Protein AF-A0A7M3X6R2-F1 (afdb_monomer_lite)

Secondary structure (DSSP, 8-state):
----EEEHHHH-HHHHHHHHHTT--EEE---TT-HHHHHTT--S--S--HHHHHHHHHHTT---EEE-TTS--EEE-----PPPP-PPPP---

Structure (mmCIF, N/CA/C/O backbone):
data_AF-A0A7M3X6R2-F1
#
_entry.id   AF-A0A7M3X6R2-F1
#
loop_
_atom_site.group_PDB
_atom_site.id
_atom_site.type_symbol
_atom_site.label_atom_id
_atom_site.label_alt_id
_atom_site.label_comp_id
_atom_site.label_asym_id
_atom_site.label_entity_id
_atom_site.label_seq_id
_atom_site.pdbx_PDB_ins_code
_atom_site.Cartn_x
_atom_site.Cartn_y
_atom_site.Cartn_z
_atom_site.occupancy
_atom_site.B_iso_or_equiv
_atom_site.auth_seq_id
_atom_site.auth_comp_id
_atom_site.auth_asym_id
_atom_site.auth_atom_id
_atom_site.pdbx_PDB_model_num
ATOM 1 N N . ILE A 1 1 ? -5.068 3.354 17.425 1.00 67.25 1 ILE A N 1
ATOM 2 C CA . ILE A 1 1 ? -5.829 2.287 16.728 1.00 67.25 1 ILE A CA 1
ATOM 3 C C . ILE A 1 1 ? -4.819 1.214 16.340 1.00 67.25 1 ILE A C 1
ATOM 5 O O . ILE A 1 1 ? -3.660 1.560 16.147 1.00 67.25 1 ILE A O 1
ATOM 9 N N . HIS A 1 2 ? -5.201 -0.061 16.336 1.00 85.12 2 HIS A N 1
ATOM 10 C CA . HIS A 1 2 ? -4.310 -1.139 15.900 1.00 85.12 2 HIS A CA 1
ATOM 11 C C . HIS A 1 2 ? -4.385 -1.277 14.376 1.00 85.12 2 HIS A C 1
ATOM 13 O O . HIS A 1 2 ? -5.487 -1.320 13.841 1.00 85.12 2 HIS A O 1
ATOM 19 N N . HIS A 1 3 ? -3.229 -1.337 13.715 1.00 92.75 3 HIS A N 1
ATOM 20 C CA . HIS A 1 3 ? -3.101 -1.452 12.260 1.00 92.75 3 HIS A CA 1
ATOM 21 C C . HIS A 1 3 ? -2.813 -2.896 11.855 1.00 92.75 3 HIS A C 1
ATOM 23 O O . HIS A 1 3 ? -2.079 -3.603 12.557 1.00 92.75 3 HIS A O 1
ATOM 29 N N . ILE A 1 4 ? -3.364 -3.326 10.722 1.00 95.00 4 ILE A N 1
ATOM 30 C CA . ILE A 1 4 ? -3.143 -4.665 10.167 1.00 95.00 4 ILE A CA 1
ATOM 31 C C . ILE A 1 4 ? -2.282 -4.512 8.916 1.00 95.00 4 ILE A C 1
ATOM 33 O O . ILE A 1 4 ? -2.705 -3.931 7.918 1.00 95.00 4 ILE A O 1
ATOM 37 N N . LYS A 1 5 ? -1.063 -5.057 8.982 1.00 94.44 5 LYS A N 1
ATOM 38 C CA . LYS A 1 5 ? -0.066 -4.965 7.913 1.00 94.44 5 LYS A CA 1
ATOM 39 C C . LYS A 1 5 ? -0.185 -6.133 6.932 1.00 94.44 5 LYS A C 1
ATOM 41 O O . LYS A 1 5 ? 0.015 -7.287 7.311 1.00 94.44 5 LYS A O 1
ATOM 46 N N . ALA A 1 6 ? -0.383 -5.821 5.656 1.00 94.88 6 ALA A N 1
ATOM 47 C CA . ALA A 1 6 ? -0.203 -6.724 4.527 1.00 94.88 6 ALA A CA 1
ATOM 48 C C . ALA A 1 6 ? 1.250 -6.647 4.027 1.00 94.88 6 ALA A C 1
ATOM 50 O O . ALA A 1 6 ? 1.630 -5.756 3.268 1.00 94.88 6 ALA A O 1
ATOM 51 N N . TYR A 1 7 ? 2.101 -7.574 4.474 1.00 92.31 7 TYR A N 1
ATOM 52 C CA . TYR A 1 7 ? 3.508 -7.588 4.068 1.00 92.31 7 TYR A CA 1
ATOM 53 C C . TYR A 1 7 ? 3.702 -8.330 2.742 1.00 92.31 7 TYR A C 1
ATOM 55 O O . TYR A 1 7 ? 3.821 -9.560 2.714 1.00 92.31 7 TYR A O 1
ATOM 63 N N . ARG A 1 8 ? 3.745 -7.582 1.632 1.00 89.75 8 ARG A N 1
ATOM 64 C CA . ARG A 1 8 ? 3.712 -8.145 0.269 1.00 89.75 8 ARG A CA 1
ATOM 65 C C . ARG A 1 8 ? 4.882 -9.072 -0.044 1.00 89.75 8 ARG A C 1
ATOM 67 O O . ARG A 1 8 ? 4.730 -9.961 -0.870 1.00 89.75 8 ARG A O 1
ATOM 74 N N . MET A 1 9 ? 6.040 -8.907 0.602 1.00 85.44 9 MET A N 1
ATOM 75 C CA . MET A 1 9 ? 7.178 -9.788 0.328 1.00 85.44 9 MET A CA 1
ATOM 76 C C . MET A 1 9 ? 6.920 -11.222 0.817 1.00 85.44 9 MET A C 1
ATOM 78 O O . MET A 1 9 ? 7.449 -12.168 0.237 1.00 85.44 9 MET A O 1
ATOM 82 N N . ASN A 1 10 ? 6.064 -11.396 1.831 1.00 88.38 10 ASN A N 1
ATOM 83 C CA . ASN A 1 10 ? 5.686 -12.712 2.347 1.00 88.38 10 ASN A CA 1
ATOM 84 C C . ASN A 1 10 ? 4.513 -13.320 1.580 1.00 88.38 10 ASN A C 1
ATOM 86 O O . ASN A 1 10 ? 4.522 -14.515 1.307 1.00 88.38 10 ASN A O 1
ATOM 90 N N . ILE A 1 11 ? 3.495 -12.513 1.270 1.00 90.12 11 ILE A N 1
ATOM 91 C CA . ILE A 1 11 ? 2.217 -13.015 0.736 1.00 90.12 11 ILE A CA 1
ATOM 92 C C . ILE A 1 11 ? 2.054 -12.788 -0.776 1.00 90.12 11 ILE A C 1
ATOM 94 O O . ILE A 1 11 ? 1.183 -13.383 -1.403 1.00 90.12 11 ILE A O 1
ATOM 98 N N . GLY A 1 12 ? 2.906 -11.972 -1.391 1.00 89.44 12 GLY A N 1
ATOM 99 C CA . GLY A 1 12 ? 2.804 -11.562 -2.790 1.00 89.44 12 GLY A CA 1
ATOM 100 C C . GLY A 1 12 ? 1.821 -10.410 -3.024 1.00 89.44 12 GLY A C 1
ATOM 101 O O . GLY A 1 12 ? 0.988 -10.085 -2.178 1.00 89.44 12 GLY A O 1
ATOM 102 N N . ASP A 1 13 ? 1.923 -9.799 -4.208 1.00 91.00 13 ASP A N 1
ATOM 103 C CA . ASP A 1 13 ? 1.163 -8.602 -4.595 1.00 91.00 13 ASP A CA 1
ATOM 104 C C . ASP A 1 13 ? -0.367 -8.863 -4.575 1.00 91.00 13 ASP A C 1
ATOM 106 O O . ASP A 1 13 ? -1.108 -8.127 -3.930 1.00 91.00 13 ASP A O 1
ATOM 110 N N . HIS A 1 14 ? -0.841 -9.973 -5.158 1.00 92.00 14 HIS A N 1
ATOM 111 C CA . HIS A 1 14 ? -2.277 -10.304 -5.219 1.00 92.00 14 HIS A CA 1
ATOM 112 C C . HIS A 1 14 ? -2.926 -10.550 -3.850 1.00 92.00 14 HIS A C 1
ATOM 114 O O . HIS A 1 14 ? -4.047 -10.111 -3.598 1.00 92.00 14 HIS A O 1
ATOM 120 N N . HIS A 1 15 ? -2.239 -11.255 -2.945 1.00 94.12 15 HIS A N 1
ATOM 121 C CA . HIS A 1 15 ? -2.770 -11.466 -1.597 1.00 94.12 15 HIS A CA 1
ATOM 122 C C . HIS A 1 15 ? -2.732 -10.178 -0.778 1.00 94.12 15 HIS A C 1
ATOM 124 O O . HIS A 1 15 ? -3.585 -9.999 0.085 1.00 94.12 15 HIS A O 1
ATOM 130 N N . ALA A 1 16 ? -1.777 -9.280 -1.038 1.00 94.06 16 ALA A N 1
ATOM 131 C CA . ALA A 1 16 ? -1.754 -7.973 -0.399 1.00 94.06 16 ALA A CA 1
ATOM 132 C C . ALA A 1 16 ? -2.950 -7.108 -0.837 1.00 94.06 16 ALA A C 1
ATOM 134 O O . ALA A 1 16 ? -3.606 -6.532 0.024 1.00 94.06 16 ALA A O 1
ATOM 135 N N . GLU A 1 17 ? -3.297 -7.088 -2.130 1.00 94.62 17 GLU A N 1
ATOM 136 C CA . GLU A 1 17 ? -4.522 -6.431 -2.631 1.00 94.62 17 GLU A CA 1
ATOM 137 C C . GLU A 1 17 ? -5.781 -6.991 -1.965 1.00 94.62 17 GLU A C 1
ATOM 139 O O . GLU A 1 17 ? -6.631 -6.239 -1.489 1.00 94.62 17 GLU A O 1
ATOM 144 N N . LEU A 1 18 ? -5.877 -8.322 -1.875 1.00 95.12 18 LEU A N 1
ATOM 145 C CA . LEU A 1 18 ? -6.988 -8.971 -1.190 1.00 95.12 18 LEU A CA 1
ATOM 146 C C . LEU A 1 18 ? -7.013 -8.596 0.296 1.00 95.12 18 LEU A C 1
ATOM 148 O O . LEU A 1 18 ? -8.060 -8.253 0.825 1.00 95.12 18 LEU A O 1
ATOM 152 N N . ALA A 1 19 ? -5.876 -8.603 0.986 1.00 96.44 19 ALA A N 1
ATOM 153 C CA . ALA A 1 19 ? -5.821 -8.240 2.398 1.00 96.44 19 ALA A CA 1
ATOM 154 C C . ALA A 1 19 ? -6.346 -6.814 2.650 1.00 96.44 19 ALA A C 1
ATOM 156 O O . ALA A 1 19 ? -7.084 -6.613 3.614 1.00 96.44 19 ALA A O 1
ATOM 157 N N . LEU A 1 20 ? -6.034 -5.854 1.767 1.00 95.88 20 LEU A N 1
ATOM 158 C CA . LEU A 1 20 ? -6.543 -4.477 1.851 1.00 95.88 20 LEU A CA 1
ATOM 159 C C . LEU A 1 20 ? -8.077 -4.414 1.755 1.00 95.88 20 LEU A C 1
ATOM 161 O O . LEU A 1 20 ? -8.717 -3.630 2.448 1.00 95.88 20 LEU A O 1
ATOM 165 N N . GLN A 1 21 ? -8.685 -5.296 0.963 1.00 95.62 21 GLN A N 1
ATOM 166 C CA . GLN A 1 21 ? -10.144 -5.413 0.839 1.00 95.62 21 GLN A CA 1
ATOM 167 C C . GLN A 1 21 ? -10.819 -6.078 2.051 1.00 95.62 21 GLN A C 1
ATOM 169 O O . GLN A 1 21 ? -12.019 -5.913 2.260 1.00 95.62 21 GLN A O 1
ATOM 174 N N . PHE A 1 22 ? -10.063 -6.823 2.862 1.00 95.38 22 PHE A N 1
ATOM 175 C CA . PHE A 1 22 ? -10.585 -7.632 3.971 1.00 95.38 22 PHE A CA 1
ATOM 176 C C . PHE A 1 22 ? -10.070 -7.189 5.355 1.00 95.38 22 PHE A C 1
ATOM 178 O O . PHE A 1 22 ? -10.132 -7.957 6.315 1.00 95.38 22 PHE A O 1
ATOM 185 N N . GLY A 1 23 ? -9.612 -5.937 5.481 1.00 93.12 23 GLY A N 1
ATOM 186 C CA . GLY A 1 23 ? -9.355 -5.284 6.772 1.00 93.12 23 GLY A CA 1
ATOM 187 C C . GLY A 1 23 ? -7.903 -4.896 7.056 1.00 93.12 23 GLY A C 1
ATOM 188 O O . GLY A 1 23 ? -7.648 -4.305 8.104 1.00 93.12 23 GLY A O 1
ATOM 189 N N . ALA A 1 24 ? -6.957 -5.192 6.159 1.00 96.25 24 ALA A N 1
ATOM 190 C CA . ALA A 1 24 ? -5.627 -4.591 6.235 1.00 96.25 24 ALA A CA 1
ATOM 191 C C . ALA A 1 24 ? -5.684 -3.107 5.845 1.00 96.25 24 ALA A C 1
ATOM 193 O O . ALA A 1 24 ? -6.369 -2.741 4.895 1.00 96.25 24 ALA A O 1
ATOM 194 N N . ASP A 1 25 ? -4.945 -2.264 6.562 1.00 94.69 25 ASP A N 1
ATOM 195 C CA . ASP A 1 25 ? -4.886 -0.814 6.323 1.00 94.69 25 ASP A CA 1
ATOM 196 C C . ASP A 1 25 ? -3.466 -0.303 6.030 1.00 94.69 25 ASP A C 1
ATOM 198 O O . ASP A 1 25 ? -3.288 0.844 5.621 1.00 94.69 25 ASP A O 1
ATOM 202 N N . ASP A 1 26 ? -2.452 -1.156 6.193 1.00 94.75 26 ASP A N 1
ATOM 203 C CA . ASP A 1 26 ? -1.053 -0.849 5.914 1.00 94.75 26 ASP A CA 1
ATOM 204 C C . ASP A 1 26 ? -0.478 -1.890 4.956 1.00 94.75 26 ASP A C 1
ATOM 206 O O . ASP A 1 26 ? -0.613 -3.097 5.159 1.00 94.75 26 ASP A O 1
ATOM 210 N N . ILE A 1 27 ? 0.214 -1.418 3.924 1.00 93.31 27 ILE A N 1
ATOM 211 C CA . ILE A 1 27 ? 0.989 -2.262 3.022 1.00 93.31 27 ILE A CA 1
ATOM 212 C C . ILE A 1 27 ? 2.464 -1.894 3.112 1.00 93.31 27 ILE A C 1
ATOM 214 O O . ILE A 1 27 ? 2.837 -0.724 3.170 1.00 93.31 27 ILE A O 1
ATOM 218 N N . ASP A 1 28 ? 3.318 -2.910 3.127 1.00 89.81 28 ASP A N 1
ATOM 219 C CA . ASP A 1 28 ? 4.760 -2.738 3.285 1.00 89.81 28 ASP A CA 1
ATOM 220 C C . ASP A 1 28 ? 5.516 -3.823 2.503 1.00 89.81 28 ASP A C 1
ATOM 222 O O . ASP A 1 28 ? 4.907 -4.774 2.011 1.00 89.81 28 ASP A O 1
ATOM 226 N N . GLY A 1 29 ? 6.836 -3.681 2.388 1.00 81.56 29 GLY A N 1
ATOM 227 C CA . GLY A 1 29 ? 7.708 -4.566 1.611 1.00 81.56 29 GLY A CA 1
ATOM 228 C C . GLY A 1 29 ? 8.372 -3.852 0.435 1.00 81.56 29 GLY A C 1
ATOM 229 O O . GLY A 1 29 ? 8.282 -4.307 -0.707 1.00 81.56 29 GLY A O 1
ATOM 230 N N . THR A 1 30 ? 9.005 -2.702 0.701 1.00 73.00 30 THR A N 1
ATOM 231 C CA . THR A 1 30 ? 9.879 -2.016 -0.266 1.00 73.00 30 THR A CA 1
ATOM 232 C C . THR A 1 30 ? 11.347 -2.424 -0.135 1.00 73.00 30 THR A C 1
ATOM 234 O O . THR A 1 30 ? 12.203 -1.751 -0.684 1.00 73.00 30 THR A O 1
ATOM 237 N N . VAL A 1 31 ? 11.714 -3.456 0.624 1.00 64.19 31 VAL A N 1
ATOM 238 C CA . VAL A 1 31 ? 13.110 -3.619 1.051 1.00 64.19 31 VAL A CA 1
ATOM 239 C C . VAL A 1 31 ? 14.007 -4.095 -0.105 1.00 64.19 31 VAL A C 1
ATOM 241 O O . VAL A 1 31 ? 13.865 -5.180 -0.655 1.00 64.19 31 VAL A O 1
ATOM 244 N N . GLN A 1 32 ? 15.028 -3.290 -0.416 1.00 56.81 32 GLN A N 1
ATOM 245 C CA . GLN A 1 32 ? 15.959 -3.457 -1.548 1.00 56.81 32 GLN A CA 1
ATOM 246 C C . GLN A 1 32 ? 16.819 -4.739 -1.501 1.00 56.81 32 GLN A C 1
ATOM 248 O O . GLN A 1 32 ? 17.539 -5.048 -2.447 1.00 56.81 32 GLN A O 1
ATOM 253 N N . LYS A 1 33 ? 16.824 -5.448 -0.369 1.00 56.88 33 LYS A N 1
ATOM 254 C CA . LYS A 1 33 ? 17.745 -6.555 -0.078 1.00 56.88 33 LYS A CA 1
ATOM 255 C C . LYS A 1 33 ? 17.033 -7.759 0.5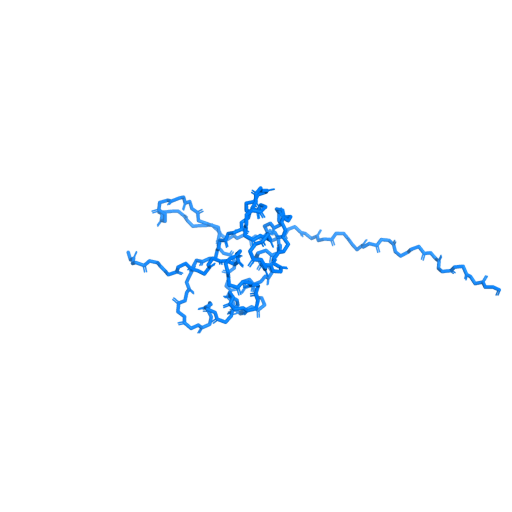41 1.00 56.88 33 LYS A C 1
ATOM 257 O O . LYS A 1 33 ? 17.609 -8.469 1.356 1.00 56.88 33 LYS A O 1
ATOM 262 N N . GLU A 1 34 ? 15.789 -8.010 0.148 1.00 61.62 34 GLU A N 1
ATOM 263 C CA . GLU A 1 34 ? 15.029 -9.198 0.568 1.00 61.62 34 GLU A CA 1
ATOM 264 C C . GLU A 1 34 ? 15.368 -10.443 -0.255 1.00 61.62 34 GLU A C 1
ATOM 266 O O . GLU A 1 34 ? 14.496 -11.185 -0.709 1.00 61.62 34 GLU A O 1
ATOM 271 N N . SER A 1 35 ? 16.663 -10.716 -0.422 1.00 63.38 35 SER A N 1
ATOM 272 C CA . SER A 1 35 ? 17.111 -11.946 -1.076 1.00 63.38 35 SER A CA 1
ATOM 273 C C . SER A 1 35 ? 16.580 -13.188 -0.358 1.00 63.38 35 SER A C 1
ATOM 275 O O . SER A 1 35 ? 16.241 -14.160 -1.017 1.00 63.38 35 SER A O 1
ATOM 277 N N . ILE A 1 36 ? 16.427 -13.142 0.971 1.00 69.81 36 ILE A N 1
ATOM 278 C CA . ILE A 1 36 ? 15.928 -14.270 1.772 1.00 69.81 36 ILE A CA 1
ATOM 279 C C . ILE A 1 36 ? 14.499 -14.663 1.370 1.00 69.81 36 ILE A C 1
ATOM 281 O O . ILE A 1 36 ? 14.238 -15.840 1.143 1.00 69.81 36 ILE A O 1
ATOM 285 N N . MET A 1 37 ? 13.580 -13.702 1.237 1.00 66.12 37 MET A N 1
ATOM 286 C CA . MET A 1 37 ? 12.180 -14.008 0.910 1.00 66.12 37 MET A CA 1
ATOM 287 C C . MET A 1 37 ? 12.016 -14.471 -0.537 1.00 66.12 37 MET A C 1
ATOM 289 O O . MET A 1 37 ? 11.205 -15.352 -0.817 1.00 66.12 37 MET A O 1
ATOM 293 N N . HIS A 1 38 ? 12.817 -13.932 -1.456 1.00 70.62 38 HIS A N 1
ATOM 294 C CA . HIS A 1 38 ? 12.839 -14.413 -2.834 1.00 70.62 38 HIS A CA 1
ATOM 295 C C . HIS A 1 38 ? 13.409 -15.839 -2.929 1.00 70.62 38 HIS A C 1
ATOM 297 O O . HIS A 1 38 ? 12.830 -16.691 -3.599 1.00 70.62 38 HIS A O 1
ATOM 303 N N . LEU A 1 39 ? 14.479 -16.138 -2.179 1.00 72.56 39 LEU A N 1
ATOM 304 C CA . LEU A 1 39 ? 15.019 -17.498 -2.037 1.00 72.56 39 LEU A CA 1
ATOM 305 C C . LEU A 1 39 ? 14.001 -18.468 -1.417 1.00 72.56 39 LEU A C 1
ATOM 307 O O . LEU A 1 39 ? 14.015 -19.651 -1.741 1.00 72.56 39 LEU A O 1
ATOM 311 N N . ALA A 1 40 ? 13.098 -17.971 -0.569 1.00 73.56 40 ALA A N 1
ATOM 312 C CA . ALA A 1 40 ? 11.987 -18.731 0.004 1.00 73.56 40 ALA A CA 1
ATOM 313 C C . ALA A 1 40 ? 10.769 -18.873 -0.938 1.00 73.56 40 ALA A C 1
ATOM 315 O O . ALA A 1 40 ? 9.742 -19.406 -0.525 1.00 73.56 40 ALA A O 1
ATOM 316 N N . GLY A 1 41 ? 10.870 -18.420 -2.194 1.00 71.19 41 GLY A N 1
ATOM 317 C CA . GLY A 1 41 ? 9.841 -18.606 -3.223 1.00 71.19 41 GLY A CA 1
ATOM 318 C C . GLY A 1 41 ? 8.896 -17.421 -3.433 1.00 71.19 41 GLY A C 1
ATOM 319 O O . GLY A 1 41 ? 7.927 -17.552 -4.179 1.00 71.19 41 GLY A O 1
ATOM 320 N N . SER A 1 42 ? 9.151 -16.262 -2.819 1.00 75.94 42 SER A N 1
ATOM 321 C CA . SER A 1 42 ? 8.353 -15.058 -3.081 1.00 75.94 42 SER A CA 1
ATOM 322 C C . SER A 1 42 ? 8.511 -14.590 -4.528 1.00 75.94 42 SER A C 1
ATOM 324 O O . SER A 1 42 ? 9.629 -14.427 -5.010 1.00 75.94 42 SER A O 1
ATOM 326 N N . SER A 1 43 ? 7.404 -14.317 -5.220 1.00 71.88 43 SER A N 1
ATOM 327 C CA . SER A 1 43 ? 7.403 -13.763 -6.583 1.00 71.88 43 SER A CA 1
ATOM 328 C C . SER A 1 43 ? 7.386 -12.231 -6.618 1.00 71.88 43 SER A C 1
ATOM 330 O O . SER A 1 43 ? 7.304 -11.638 -7.696 1.00 71.88 43 SER A O 1
ATOM 332 N N . ALA A 1 44 ? 7.414 -11.576 -5.454 1.00 66.25 44 ALA A N 1
ATOM 333 C CA . ALA A 1 44 ? 7.352 -10.126 -5.356 1.00 66.25 44 ALA A CA 1
ATOM 334 C C . ALA A 1 44 ? 8.644 -9.486 -5.911 1.00 66.25 44 ALA A C 1
ATOM 336 O O . ALA A 1 44 ? 9.743 -9.868 -5.501 1.00 66.25 44 ALA A O 1
ATOM 337 N N . PRO A 1 45 ? 8.546 -8.490 -6.817 1.00 64.88 45 PRO A N 1
ATOM 338 C CA . PRO A 1 45 ? 9.723 -7.764 -7.288 1.00 64.88 45 PRO A CA 1
ATOM 339 C C . PRO A 1 45 ? 10.459 -7.051 -6.149 1.00 64.88 45 PRO A C 1
ATOM 341 O O . PRO A 1 45 ? 9.810 -6.427 -5.303 1.00 64.88 45 PRO A O 1
ATOM 344 N N . LEU A 1 46 ? 11.796 -7.122 -6.187 1.00 63.78 46 LEU A N 1
ATOM 345 C CA . LEU A 1 46 ? 12.736 -6.515 -5.226 1.00 63.78 46 LEU A CA 1
ATOM 346 C C . LEU A 1 46 ? 12.931 -5.003 -5.431 1.00 63.78 46 LEU A C 1
ATOM 348 O O . LEU A 1 46 ? 13.578 -4.332 -4.624 1.00 63.78 46 LEU A O 1
ATOM 352 N N . ASP A 1 47 ? 12.405 -4.470 -6.532 1.00 61.81 47 ASP A N 1
ATOM 353 C CA . ASP A 1 47 ? 12.606 -3.083 -6.918 1.00 61.81 47 ASP A CA 1
ATOM 354 C C . ASP A 1 47 ? 11.798 -2.143 -6.013 1.00 61.81 47 ASP A C 1
ATOM 356 O O . ASP A 1 47 ? 10.614 -2.347 -5.734 1.00 61.81 47 ASP A O 1
ATOM 360 N N . HIS A 1 48 ? 12.466 -1.081 -5.565 1.00 59.44 48 HIS A N 1
ATOM 361 C CA . HIS A 1 48 ? 11.933 -0.049 -4.678 1.00 59.44 48 HIS A CA 1
ATOM 362 C C . HIS A 1 48 ? 10.963 0.868 -5.439 1.00 59.44 48 HIS A C 1
ATOM 364 O O . HIS A 1 48 ? 11.294 2.012 -5.748 1.00 59.44 48 HIS A O 1
ATOM 370 N N . ASP A 1 49 ? 9.762 0.393 -5.763 1.00 76.00 49 ASP A N 1
ATOM 371 C CA . ASP A 1 49 ? 8.787 1.227 -6.461 1.00 76.00 49 ASP A CA 1
ATOM 372 C C . ASP A 1 49 ? 7.610 1.608 -5.558 1.00 76.00 49 ASP A C 1
ATOM 374 O O . ASP A 1 49 ? 6.581 0.935 -5.485 1.00 76.00 49 ASP A O 1
ATOM 378 N N . ARG A 1 50 ? 7.766 2.745 -4.864 1.00 85.69 50 ARG A N 1
ATOM 379 C CA . ARG A 1 50 ? 6.668 3.389 -4.124 1.00 85.69 50 ARG A CA 1
ATOM 380 C C . ARG A 1 50 ? 5.483 3.700 -5.041 1.00 85.69 50 ARG A C 1
ATOM 382 O O . ARG A 1 50 ? 4.347 3.644 -4.583 1.00 85.69 50 ARG A O 1
ATOM 389 N N . ALA A 1 51 ? 5.726 3.980 -6.325 1.00 87.56 51 ALA A N 1
ATOM 390 C CA . ALA A 1 51 ? 4.655 4.188 -7.289 1.00 87.56 51 ALA A CA 1
ATOM 391 C C . ALA A 1 51 ? 3.915 2.879 -7.580 1.00 87.56 51 ALA A C 1
ATOM 393 O O . ALA A 1 51 ? 2.694 2.902 -7.704 1.00 87.56 51 ALA A O 1
ATOM 394 N N . LYS A 1 52 ? 4.616 1.739 -7.607 1.00 86.06 52 LYS A N 1
ATOM 395 C CA . LYS A 1 52 ? 3.984 0.419 -7.718 1.00 86.06 52 LYS A CA 1
ATOM 396 C C . LYS A 1 52 ? 3.154 0.072 -6.483 1.00 86.06 52 LYS A C 1
ATOM 398 O O . LYS A 1 52 ? 2.037 -0.402 -6.642 1.00 86.06 52 LYS A O 1
ATOM 403 N N . LEU A 1 53 ? 3.647 0.343 -5.273 1.00 89.94 53 LEU A N 1
ATOM 404 C CA . LEU A 1 53 ? 2.839 0.172 -4.057 1.00 89.94 53 LEU A CA 1
ATOM 405 C C . LEU A 1 53 ? 1.589 1.049 -4.080 1.00 89.94 53 LEU A C 1
ATOM 407 O O . LEU A 1 53 ? 0.492 0.562 -3.837 1.00 89.94 53 LEU A O 1
ATOM 411 N N . ALA A 1 54 ? 1.743 2.327 -4.421 1.00 92.31 54 ALA A N 1
ATOM 412 C CA . ALA A 1 54 ? 0.612 3.234 -4.553 1.00 92.31 54 ALA A CA 1
ATOM 413 C C . ALA A 1 54 ? -0.388 2.746 -5.601 1.00 92.31 54 ALA A C 1
ATOM 415 O O . ALA A 1 54 ? -1.593 2.821 -5.385 1.00 92.31 54 ALA A O 1
ATOM 416 N N . ARG A 1 55 ? 0.114 2.210 -6.717 1.00 90.38 55 ARG A N 1
ATOM 417 C CA . ARG A 1 55 ? -0.715 1.618 -7.759 1.00 90.38 55 ARG A CA 1
ATOM 418 C C . ARG A 1 55 ? -1.489 0.410 -7.242 1.00 90.38 55 ARG A C 1
ATOM 420 O O . ARG A 1 55 ? -2.680 0.336 -7.487 1.00 90.38 55 ARG A O 1
ATOM 427 N N . LEU A 1 56 ? -0.840 -0.463 -6.480 1.00 91.38 56 LEU A N 1
ATOM 428 C CA . LEU A 1 56 ? -1.457 -1.644 -5.887 1.00 91.38 56 LEU A CA 1
ATOM 429 C C . LEU A 1 56 ? -2.567 -1.281 -4.883 1.00 91.38 56 LEU A C 1
ATOM 431 O O . LEU A 1 56 ? -3.647 -1.859 -4.919 1.00 91.38 56 LEU A O 1
ATOM 435 N N . ILE A 1 57 ? -2.342 -0.262 -4.046 1.00 94.50 57 ILE A N 1
ATOM 436 C CA . ILE A 1 57 ? -3.373 0.286 -3.147 1.00 94.50 57 ILE A CA 1
ATOM 437 C C . ILE A 1 57 ? -4.566 0.830 -3.954 1.00 94.50 57 ILE A C 1
ATOM 439 O O . ILE A 1 57 ? -5.717 0.561 -3.617 1.00 94.50 57 ILE A O 1
ATOM 443 N N . GLN A 1 58 ? -4.298 1.573 -5.033 1.00 93.69 58 GLN A N 1
ATOM 444 C CA . GLN A 1 58 ? -5.333 2.155 -5.897 1.00 93.69 58 GLN A CA 1
ATOM 445 C C . GLN A 1 58 ? -6.110 1.102 -6.693 1.00 93.69 58 GLN A C 1
ATOM 447 O O . GLN A 1 58 ? -7.323 1.224 -6.841 1.00 93.69 58 GLN A O 1
ATOM 452 N N . ASP A 1 59 ? -5.431 0.076 -7.206 1.00 92.44 59 ASP A N 1
ATOM 453 C CA . ASP A 1 59 ? -6.054 -1.033 -7.933 1.00 92.44 59 ASP A CA 1
ATOM 454 C C . ASP A 1 59 ? -6.933 -1.871 -6.981 1.00 92.44 59 ASP A C 1
ATOM 456 O O . ASP A 1 59 ? -8.008 -2.324 -7.372 1.00 92.44 59 ASP A O 1
ATOM 460 N N . ALA A 1 60 ? -6.561 -1.953 -5.697 1.00 93.25 60 ALA A N 1
ATOM 461 C CA . ALA A 1 60 ? -7.415 -2.442 -4.618 1.00 93.25 60 ALA A CA 1
ATOM 462 C C . ALA A 1 60 ? -8.493 -1.428 -4.175 1.00 93.25 60 ALA A C 1
ATOM 464 O O . ALA A 1 60 ? -9.091 -1.614 -3.126 1.00 93.25 60 ALA A O 1
ATOM 465 N N . GLY A 1 61 ? -8.767 -0.352 -4.916 1.00 94.25 61 GLY A N 1
ATOM 466 C CA . GLY A 1 61 ? -9.855 0.591 -4.622 1.00 94.25 61 GLY A CA 1
ATOM 467 C C . GLY A 1 61 ? -9.653 1.478 -3.386 1.00 94.25 61 GLY A C 1
ATOM 468 O O . GLY A 1 61 ? -10.598 2.140 -2.958 1.00 94.25 61 GLY A O 1
ATOM 469 N N . CYS A 1 62 ? -8.449 1.508 -2.815 1.00 94.25 62 CYS A N 1
ATOM 470 C CA . CYS A 1 62 ? -8.103 2.317 -1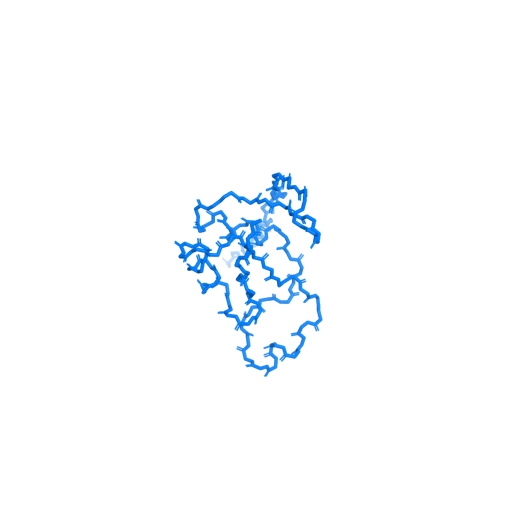.649 1.00 94.25 62 CYS A CA 1
ATOM 471 C C . CYS A 1 62 ? -7.350 3.601 -2.049 1.00 94.25 62 CYS A C 1
ATOM 473 O O . CYS A 1 62 ? -6.827 3.734 -3.158 1.00 94.25 62 CYS A O 1
ATOM 475 N N . GLU A 1 63 ? -7.249 4.558 -1.123 1.00 95.06 63 GLU A N 1
ATOM 476 C CA . GLU A 1 63 ? -6.421 5.754 -1.308 1.00 95.06 63 GLU A CA 1
ATOM 477 C C . GLU A 1 63 ? -4.978 5.489 -0.854 1.00 95.06 63 GLU A C 1
ATOM 479 O O . GLU A 1 63 ? -4.734 4.965 0.233 1.00 95.06 63 GLU A O 1
ATOM 484 N N . ALA A 1 64 ? -4.001 5.861 -1.683 1.00 95.06 64 ALA A N 1
ATOM 485 C CA . ALA A 1 64 ? -2.590 5.699 -1.350 1.00 95.06 64 ALA A CA 1
ATOM 486 C C . ALA A 1 64 ? -2.145 6.773 -0.345 1.00 95.06 64 ALA A C 1
ATOM 488 O O . ALA A 1 64 ? -1.938 7.930 -0.712 1.00 95.06 64 ALA A O 1
ATOM 489 N N . ILE A 1 65 ? -1.951 6.372 0.912 1.00 95.56 65 ILE A N 1
ATOM 490 C CA . ILE A 1 65 ? -1.505 7.246 2.002 1.00 95.56 65 ILE A CA 1
ATOM 491 C C . ILE A 1 65 ? -0.104 6.835 2.465 1.00 95.56 65 ILE A C 1
ATOM 493 O O . ILE A 1 65 ? 0.146 5.683 2.813 1.00 95.56 65 ILE A O 1
ATOM 497 N N . GLN A 1 66 ? 0.824 7.790 2.499 1.00 94.50 66 GLN A N 1
ATOM 498 C CA . GLN A 1 66 ? 2.144 7.611 3.090 1.00 94.50 66 GLN A CA 1
ATOM 499 C C . GLN A 1 66 ? 2.077 7.879 4.595 1.00 94.50 66 GLN A C 1
ATOM 501 O O . GLN A 1 66 ? 1.619 8.937 5.022 1.00 94.50 66 GLN A O 1
ATOM 506 N N . ARG A 1 67 ? 2.593 6.946 5.400 1.00 94.44 67 ARG A N 1
ATOM 507 C CA . ARG A 1 67 ? 2.660 7.059 6.865 1.00 94.44 67 ARG A CA 1
ATOM 508 C C . ARG A 1 67 ? 4.090 7.125 7.386 1.00 94.44 67 ARG A C 1
ATOM 510 O O . ARG A 1 67 ? 5.013 6.586 6.771 1.00 94.44 67 ARG A O 1
ATOM 517 N N . ASN A 1 68 ? 4.281 7.751 8.546 1.00 93.12 68 ASN A N 1
ATOM 518 C CA . ASN A 1 68 ? 5.542 7.658 9.288 1.00 93.12 68 ASN A CA 1
ATOM 519 C C . ASN A 1 68 ? 5.642 6.334 10.078 1.00 93.12 68 ASN A C 1
ATOM 521 O O . ASN A 1 68 ? 4.696 5.554 10.147 1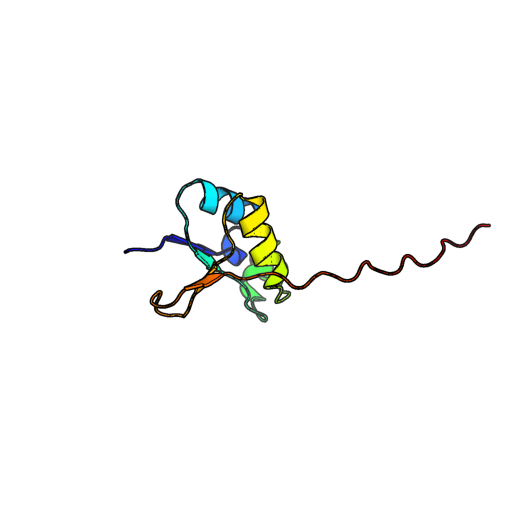.00 93.12 68 ASN A O 1
ATOM 525 N N . THR A 1 69 ? 6.797 6.042 10.679 1.00 90.00 69 THR A N 1
ATOM 526 C CA . THR A 1 69 ? 7.044 4.765 11.384 1.00 90.00 69 THR A CA 1
ATOM 527 C C . THR A 1 69 ? 6.153 4.539 12.607 1.00 90.00 69 THR A C 1
ATOM 529 O O . THR A 1 69 ? 5.938 3.393 12.993 1.00 90.00 69 THR A O 1
ATOM 532 N N . THR A 1 70 ? 5.636 5.610 13.213 1.00 93.31 70 THR A N 1
ATOM 533 C CA . THR A 1 70 ? 4.833 5.574 14.443 1.00 93.31 70 THR A CA 1
ATOM 534 C C . THR A 1 70 ? 3.328 5.696 14.205 1.00 93.31 70 THR A C 1
ATOM 536 O O . THR A 1 70 ? 2.590 5.799 15.180 1.00 93.31 70 THR A O 1
ATOM 539 N N . TYR A 1 71 ? 2.864 5.702 12.948 1.00 92.44 71 TYR A N 1
ATOM 540 C CA . TYR A 1 71 ? 1.445 5.871 12.591 1.00 92.44 71 TYR A CA 1
ATOM 541 C C . TYR A 1 71 ? 0.806 7.145 13.175 1.00 92.44 71 TYR A C 1
ATOM 543 O O . TYR A 1 71 ? -0.366 7.162 13.542 1.00 92.44 71 TYR A O 1
ATOM 551 N N . SER A 1 72 ? 1.586 8.222 13.294 1.00 93.69 72 SER A N 1
ATOM 552 C CA . SER A 1 72 ? 1.118 9.506 13.836 1.00 93.69 72 SER A CA 1
ATOM 553 C C . SER A 1 72 ? 0.955 10.591 12.773 1.00 93.69 72 SER A C 1
ATOM 555 O O . SER A 1 72 ? 0.295 11.594 13.029 1.00 93.69 72 SER A O 1
ATOM 557 N N . HIS A 1 73 ? 1.539 10.399 11.590 1.00 94.69 73 HIS A N 1
ATOM 558 C CA . HIS A 1 73 ? 1.441 11.327 10.466 1.00 94.69 73 HIS A CA 1
ATOM 559 C C . HIS A 1 73 ? 1.133 10.571 9.178 1.00 94.69 73 HIS A C 1
ATOM 561 O O . HIS A 1 73 ? 1.754 9.540 8.903 1.00 94.69 73 HIS A O 1
ATOM 567 N N . PHE A 1 74 ? 0.194 11.120 8.406 1.00 95.62 74 PHE A N 1
ATOM 568 C CA . PHE A 1 74 ? -0.355 10.548 7.183 1.00 95.62 74 PHE A CA 1
ATOM 569 C C . PHE A 1 74 ? -0.446 11.637 6.113 1.00 95.62 74 PHE A C 1
ATOM 571 O O . PHE A 1 74 ? -0.993 12.708 6.374 1.00 95.62 74 PHE A O 1
ATOM 578 N N . GLU A 1 75 ? 0.077 11.364 4.923 1.00 96.56 75 GLU A N 1
ATOM 579 C CA . GLU A 1 75 ? 0.066 12.290 3.789 1.00 96.56 75 GLU A CA 1
ATOM 580 C C . GLU A 1 75 ? -0.371 11.556 2.515 1.00 96.56 75 GLU A C 1
ATOM 582 O O . GLU A 1 75 ? 0.142 10.466 2.245 1.00 96.56 75 GLU A O 1
ATOM 587 N N . PRO A 1 76 ? -1.285 12.115 1.701 1.00 95.88 76 PRO A N 1
ATOM 588 C CA . PRO A 1 76 ? -1.638 11.523 0.417 1.00 95.88 76 PRO A CA 1
ATOM 589 C C . PRO A 1 76 ? -0.411 11.370 -0.483 1.00 95.88 76 PRO A C 1
ATOM 591 O O . PRO A 1 76 ? 0.354 12.316 -0.688 1.00 95.88 76 PRO A O 1
ATOM 594 N N . TYR A 1 77 ? -0.232 10.185 -1.060 1.00 93.50 77 TYR A N 1
ATOM 595 C CA . TYR A 1 77 ? 0.856 9.913 -1.987 1.00 93.50 77 TYR A CA 1
ATOM 596 C C . TYR A 1 77 ? 0.345 9.903 -3.427 1.00 93.50 77 TYR A C 1
ATOM 598 O O . TYR A 1 77 ? -0.415 9.029 -3.843 1.00 93.50 77 TYR A O 1
ATOM 606 N N . THR A 1 78 ? 0.818 10.864 -4.221 1.00 89.44 78 THR A N 1
ATOM 607 C CA . THR A 1 78 ? 0.570 10.886 -5.666 1.00 89.44 78 THR A CA 1
ATOM 608 C C . THR A 1 78 ? 1.760 10.260 -6.395 1.00 89.44 78 THR A C 1
ATOM 610 O O . THR A 1 78 ? 2.848 10.845 -6.377 1.00 89.44 78 THR A O 1
ATOM 613 N N . PRO A 1 79 ? 1.596 9.097 -7.054 1.00 85.25 79 PRO A N 1
ATOM 614 C CA . PRO A 1 79 ? 2.678 8.502 -7.823 1.00 85.25 79 PRO A CA 1
ATOM 615 C C . PRO A 1 79 ? 3.096 9.434 -8.975 1.00 85.25 79 PRO A C 1
ATOM 617 O O . PRO A 1 79 ? 2.239 10.048 -9.623 1.00 85.25 79 PRO A O 1
ATOM 620 N N . PRO A 1 80 ? 4.404 9.558 -9.266 1.00 83.00 80 PRO A N 1
ATOM 621 C CA . PRO A 1 80 ? 4.875 10.361 -10.385 1.00 83.00 80 PRO A CA 1
ATOM 622 C C . PRO A 1 80 ? 4.315 9.814 -11.703 1.00 83.00 80 PRO A C 1
ATOM 624 O O . PRO A 1 80 ? 4.238 8.603 -11.909 1.00 83.00 80 PRO A O 1
ATOM 627 N N . LYS A 1 81 ? 3.953 10.708 -12.633 1.00 76.56 81 LYS A N 1
ATOM 628 C CA . LYS A 1 81 ? 3.495 10.306 -13.970 1.00 76.56 81 LYS A CA 1
ATOM 629 C C . LYS A 1 81 ? 4.617 9.538 -14.674 1.00 76.56 81 LYS A C 1
ATOM 631 O O . LYS A 1 81 ? 5.643 10.124 -15.026 1.00 76.56 81 LYS A O 1
ATOM 636 N N . VAL A 1 82 ? 4.421 8.237 -14.888 1.00 69.75 82 VAL A N 1
ATOM 637 C CA . VAL A 1 82 ? 5.359 7.405 -15.648 1.00 69.75 82 VAL A CA 1
ATOM 638 C C . VAL A 1 82 ? 5.421 7.954 -17.073 1.00 69.75 82 VAL A C 1
ATOM 640 O O . VAL A 1 82 ? 4.402 8.038 -17.758 1.00 69.75 82 VAL A O 1
ATOM 643 N N . LYS A 1 83 ? 6.610 8.370 -17.527 1.00 69.69 83 LYS A N 1
ATOM 644 C CA . LYS A 1 83 ? 6.791 8.789 -18.923 1.00 69.69 83 LYS A CA 1
ATOM 645 C C . LYS A 1 83 ? 6.525 7.571 -19.814 1.00 69.69 83 LYS A C 1
ATOM 647 O O . LYS A 1 83 ? 7.130 6.526 -19.560 1.00 69.69 83 LYS A O 1
ATOM 652 N N . PRO A 1 84 ? 5.661 7.670 -20.840 1.00 65.69 84 PRO A N 1
ATOM 653 C CA . PRO A 1 84 ? 5.424 6.548 -21.735 1.00 65.69 84 PRO A CA 1
ATOM 654 C C . PRO A 1 84 ? 6.760 6.105 -22.334 1.00 65.69 84 PRO A C 1
ATOM 656 O O . PRO A 1 84 ? 7.544 6.933 -22.810 1.00 65.69 84 PRO A O 1
ATOM 659 N N . ARG A 1 85 ? 7.049 4.799 -22.267 1.00 70.25 85 ARG A N 1
ATOM 660 C CA . ARG A 1 85 ? 8.234 4.245 -22.924 1.00 70.25 85 ARG A CA 1
ATOM 661 C C . ARG A 1 85 ? 8.121 4.563 -24.408 1.00 70.25 85 ARG A C 1
ATOM 663 O O . ARG A 1 85 ? 7.136 4.209 -25.050 1.00 70.25 85 ARG A O 1
ATOM 670 N N . ARG A 1 86 ? 9.133 5.247 -24.937 1.00 73.25 86 ARG A N 1
ATOM 671 C CA . ARG A 1 86 ? 9.255 5.520 -26.366 1.00 73.25 86 ARG A CA 1
ATOM 672 C C . ARG A 1 86 ? 9.328 4.171 -27.079 1.00 73.25 86 ARG A C 1
ATOM 674 O O . ARG A 1 86 ? 10.335 3.476 -26.971 1.00 73.25 86 ARG A O 1
ATOM 681 N N . VAL A 1 87 ? 8.243 3.789 -27.745 1.0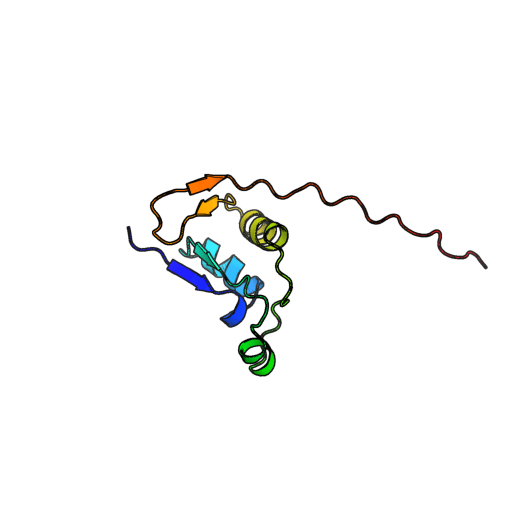0 73.12 87 VAL A N 1
ATOM 682 C CA . VAL A 1 87 ? 8.223 2.617 -28.621 1.00 73.12 87 VAL A CA 1
ATOM 683 C C . VAL A 1 87 ? 9.248 2.862 -29.719 1.00 73.12 87 VAL A C 1
ATOM 685 O O . VAL A 1 87 ? 9.175 3.860 -30.439 1.0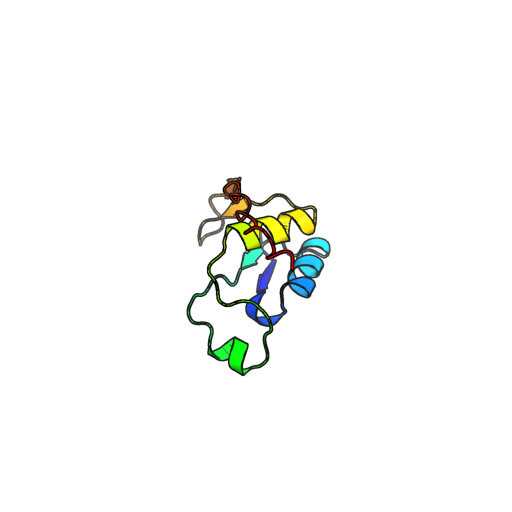0 73.12 87 VAL A O 1
ATOM 688 N N . LEU A 1 88 ? 10.258 1.998 -29.785 1.00 80.00 88 LEU A N 1
ATOM 689 C CA . LEU A 1 88 ? 11.178 1.989 -30.912 1.00 80.00 88 LEU A CA 1
ATOM 690 C C . LEU A 1 88 ? 10.395 1.478 -32.128 1.00 80.00 88 LEU A C 1
ATOM 692 O O . LEU A 1 88 ? 9.601 0.545 -31.969 1.00 80.00 88 LEU A O 1
ATOM 696 N N . PRO A 1 89 ? 10.562 2.085 -33.314 1.00 74.25 89 PRO A N 1
ATOM 697 C CA . PRO A 1 89 ? 9.909 1.587 -34.513 1.00 74.25 89 PRO A CA 1
ATOM 698 C C . PRO A 1 89 ? 10.317 0.127 -34.724 1.00 74.25 89 PRO A C 1
ATOM 700 O O . PRO A 1 89 ? 11.502 -0.206 -34.681 1.00 74.25 89 PRO A O 1
ATOM 703 N N . MET A 1 90 ? 9.327 -0.745 -34.908 1.00 75.62 90 MET A N 1
ATOM 704 C CA . MET A 1 90 ? 9.582 -2.128 -35.298 1.00 75.62 90 MET A CA 1
ATOM 705 C C . MET A 1 90 ? 10.180 -2.115 -36.702 1.00 75.62 90 MET A C 1
ATOM 707 O O . MET A 1 90 ? 9.619 -1.485 -37.601 1.00 75.62 90 MET A O 1
ATOM 711 N N . ALA A 1 91 ? 11.325 -2.777 -36.878 1.00 70.06 91 ALA A N 1
ATOM 712 C CA . ALA A 1 91 ? 11.937 -2.939 -38.188 1.00 70.06 91 ALA A CA 1
ATOM 713 C C . ALA A 1 91 ? 10.938 -3.662 -39.101 1.00 70.06 91 ALA A C 1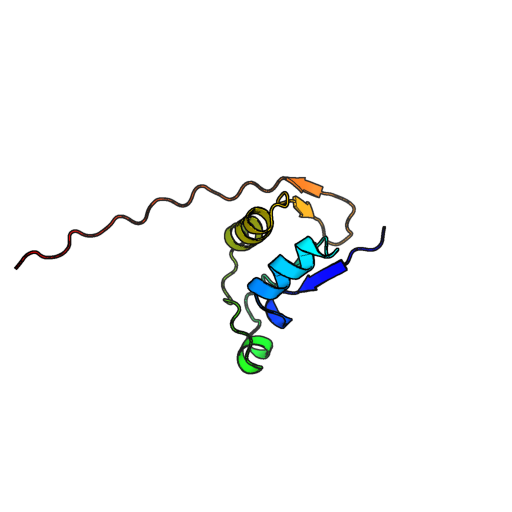
ATOM 715 O O . ALA A 1 91 ? 10.579 -4.815 -38.863 1.00 70.06 91 ALA A O 1
ATOM 716 N N . THR A 1 92 ? 10.439 -2.944 -40.099 1.00 72.06 92 THR A N 1
ATOM 717 C CA . THR A 1 92 ? 9.629 -3.507 -41.176 1.00 72.06 92 THR A CA 1
ATOM 718 C C . THR A 1 92 ? 10.602 -4.171 -42.147 1.00 72.06 92 THR A C 1
ATOM 720 O O . THR A 1 92 ? 11.587 -3.539 -42.532 1.00 72.06 92 THR A O 1
ATOM 723 N N . GLN A 1 93 ? 10.384 -5.458 -42.439 1.00 62.44 93 GLN A N 1
ATOM 724 C CA . GLN A 1 93 ? 11.108 -6.175 -43.495 1.00 62.44 93 GLN A CA 1
ATOM 725 C C . GLN A 1 93 ? 10.662 -5.685 -44.871 1.00 62.44 93 GLN A C 1
ATOM 727 O O . GLN A 1 93 ? 9.463 -5.341 -44.996 1.00 62.44 93 GLN A O 1
#

pLDDT: mean 83.68, std 12.14, range [56.81, 96.56]

Foldseek 3Di:
DDAAEDECLQVNLVVSLVVLVVGHDHYDDQALPVPVSVVVPGPHDSHNALLVVQVSCVVSVHFAWDADPVRPDIDGDDHPDDDPPPDDDDDDD

Sequence (93 aa):
IHHIKAYRMNIGDHHAELALQFGADDIDGTVQKESIMHLAGSSAPLDHDRAKLARLIQDAGCEAIQRNTTYSHFEPYTPPKVKPRRVLPMATQ

Radius of gyration: 16.04 Å; chains: 1; bounding box: 28×31×60 Å